Protein AF-A0A2D5UZI8-F1 (afdb_monomer_lite)

Radius of gyration: 13.29 Å; chains: 1; bounding box: 29×23×36 Å

Secondary structure (DSSP, 8-state):
-----B-TTT-PBEEEEEEEEEETTEEEEEEEEEEETTT--EE--HHHHHHHHHHHHHTT-----

Structure (mmCIF, N/CA/C/O backbone):
data_AF-A0A2D5UZI8-F1
#
_entry.id   AF-A0A2D5UZI8-F1
#
loop_
_atom_site.group_PDB
_atom_site.id
_atom_site.type_symbol
_atom_site.label_atom_id
_atom_site.label_alt_id
_atom_site.label_comp_id
_atom_site.label_asym_id
_atom_site.label_entity_id
_atom_site.label_seq_id
_atom_site.pdbx_PDB_ins_code
_atom_site.Cartn_x
_atom_site.Cartn_y
_atom_site.Cartn_z
_atom_site.occupancy
_atom_site.B_iso_or_equiv
_atom_site.auth_seq_id
_atom_site.auth_comp_id
_atom_site.auth_asym_id
_atom_site.auth_atom_id
_atom_site.pdbx_PDB_model_num
ATOM 1 N N . MET A 1 1 ? 11.072 13.951 -11.336 1.00 43.44 1 MET A N 1
ATOM 2 C CA . MET A 1 1 ? 11.622 12.608 -11.042 1.00 43.44 1 MET A CA 1
ATOM 3 C C . MET A 1 1 ? 11.214 11.680 -12.180 1.00 43.44 1 MET A C 1
ATOM 5 O O . MET A 1 1 ? 10.022 11.456 -12.355 1.00 43.44 1 MET A O 1
ATOM 9 N N . ASN A 1 2 ? 12.158 11.240 -13.021 1.00 39.50 2 ASN A N 1
ATOM 10 C CA . ASN A 1 2 ? 11.859 10.386 -14.177 1.00 39.50 2 ASN A CA 1
ATOM 11 C C . ASN A 1 2 ? 11.792 8.911 -13.751 1.00 39.50 2 ASN A C 1
ATOM 13 O O . ASN A 1 2 ? 12.799 8.299 -13.410 1.00 39.50 2 ASN A O 1
ATOM 17 N N . LYS A 1 3 ? 10.552 8.411 -13.760 1.00 44.69 3 LYS A N 1
ATOM 18 C CA . LYS A 1 3 ? 10.039 7.068 -13.466 1.00 44.69 3 LYS A CA 1
ATOM 19 C C . LYS A 1 3 ? 10.875 5.913 -14.040 1.00 44.69 3 LYS A C 1
ATOM 21 O O . LYS A 1 3 ? 10.732 5.549 -15.204 1.00 44.69 3 LYS A O 1
ATOM 26 N N . LYS A 1 4 ? 11.591 5.214 -13.168 1.00 50.88 4 LYS A N 1
ATOM 27 C CA . LYS A 1 4 ? 11.441 3.759 -13.078 1.00 50.88 4 LYS A CA 1
ATOM 28 C C . LYS A 1 4 ? 10.906 3.505 -11.676 1.00 50.88 4 LYS A C 1
ATOM 30 O O . LYS A 1 4 ? 11.610 3.759 -10.710 1.00 50.88 4 LYS A O 1
ATOM 35 N N . GLU A 1 5 ? 9.627 3.150 -11.577 1.00 68.81 5 GLU A N 1
ATOM 36 C CA . GLU A 1 5 ? 8.967 2.737 -10.330 1.00 68.81 5 GLU A CA 1
ATOM 37 C C . GLU A 1 5 ? 9.575 1.380 -9.924 1.00 68.81 5 GLU A C 1
ATOM 39 O O . GLU A 1 5 ? 8.998 0.329 -10.186 1.00 68.81 5 GLU A O 1
ATOM 44 N N . GLY A 1 6 ? 10.825 1.399 -9.459 1.00 81.25 6 GLY A N 1
ATOM 45 C CA . GLY A 1 6 ? 11.528 0.244 -8.914 1.00 81.25 6 GLY A CA 1
ATOM 46 C C . GLY A 1 6 ? 11.130 0.045 -7.457 1.00 81.25 6 GLY A C 1
ATOM 47 O O . GLY A 1 6 ? 10.882 1.016 -6.747 1.00 81.25 6 GLY A O 1
ATOM 48 N N . CYS A 1 7 ? 11.031 -1.208 -7.037 1.00 87.94 7 CYS A N 1
ATOM 49 C CA . CYS A 1 7 ? 10.774 -1.586 -5.662 1.00 87.94 7 CYS A CA 1
ATOM 50 C C . CYS A 1 7 ? 11.989 -1.221 -4.819 1.00 87.94 7 CYS A C 1
ATOM 52 O O . CYS A 1 7 ? 13.106 -1.585 -5.173 1.00 87.94 7 CYS A O 1
ATOM 54 N N . TRP A 1 8 ? 11.769 -0.536 -3.701 1.00 87.81 8 TRP A N 1
ATOM 55 C CA . TRP A 1 8 ? 12.857 -0.108 -2.829 1.00 87.81 8 TRP A CA 1
ATOM 56 C C . TRP A 1 8 ? 13.500 -1.268 -2.049 1.00 87.81 8 TRP A C 1
ATOM 58 O O . TRP A 1 8 ? 14.622 -1.110 -1.583 1.00 87.81 8 TRP A O 1
ATOM 68 N N . GLU A 1 9 ? 12.840 -2.430 -1.967 1.00 91.38 9 GLU A N 1
ATOM 69 C CA . GLU A 1 9 ? 13.379 -3.626 -1.296 1.00 91.38 9 GLU A CA 1
ATOM 70 C C . GLU A 1 9 ? 14.209 -4.535 -2.215 1.00 91.38 9 GLU A C 1
ATOM 72 O O . GLU A 1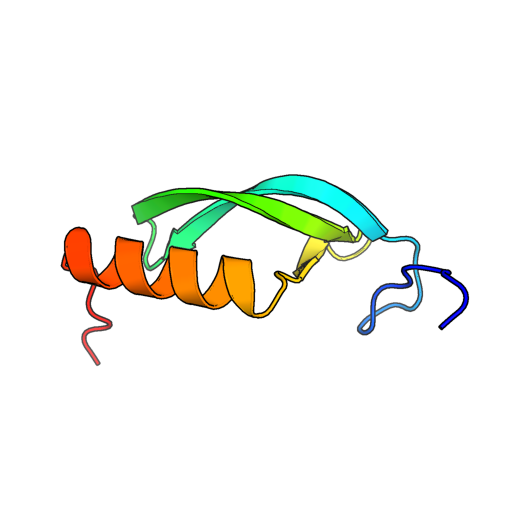 9 ? 15.145 -5.187 -1.760 1.00 91.38 9 GLU A O 1
ATOM 77 N N . CYS A 1 10 ? 13.851 -4.639 -3.501 1.00 91.44 10 CYS A N 1
ATOM 78 C CA . CYS A 1 10 ? 14.449 -5.630 -4.411 1.00 91.44 10 CYS A CA 1
ATOM 79 C C . CYS A 1 10 ? 14.804 -5.092 -5.805 1.00 91.44 10 CYS A C 1
ATOM 81 O O . CYS A 1 10 ? 15.033 -5.879 -6.725 1.00 91.44 10 CYS A O 1
ATOM 83 N N . ASP A 1 11 ? 14.773 -3.768 -5.994 1.00 89.25 11 ASP A N 1
ATOM 84 C CA . ASP A 1 11 ? 15.113 -3.047 -7.233 1.00 89.25 11 ASP A CA 1
ATOM 85 C C . ASP A 1 11 ? 14.352 -3.500 -8.500 1.00 89.25 11 ASP A C 1
ATOM 87 O O . ASP A 1 11 ? 14.668 -3.108 -9.628 1.00 89.25 11 ASP A O 1
ATOM 91 N N . THR A 1 12 ? 13.298 -4.302 -8.333 1.00 89.94 12 THR A N 1
ATOM 92 C CA . THR A 1 12 ? 12.497 -4.864 -9.428 1.00 89.94 12 THR A CA 1
ATOM 93 C C . THR A 1 12 ? 11.324 -3.953 -9.787 1.00 89.94 12 THR A C 1
ATOM 95 O O . THR A 1 12 ? 10.959 -3.043 -9.052 1.00 89.94 12 THR A O 1
ATOM 98 N N . LYS A 1 13 ? 10.713 -4.155 -10.956 1.00 90.38 13 LYS A N 1
ATOM 99 C CA . LYS A 1 13 ? 9.604 -3.333 -11.446 1.00 90.38 13 LYS A CA 1
ATOM 100 C C . LYS A 1 13 ? 8.370 -3.417 -10.538 1.00 90.38 13 LYS A C 1
ATOM 102 O O . LYS A 1 13 ? 7.850 -4.499 -10.272 1.00 90.38 13 LYS A O 1
ATOM 107 N N . MET A 1 14 ? 7.833 -2.252 -10.197 1.00 92.62 14 MET A N 1
ATOM 108 C CA . MET A 1 14 ? 6.524 -2.108 -9.575 1.00 92.62 14 MET A CA 1
ATOM 109 C C . MET A 1 14 ? 5.430 -1.876 -10.614 1.00 92.62 14 MET A C 1
ATOM 111 O O . MET A 1 14 ? 5.655 -1.287 -11.677 1.00 92.62 14 MET A O 1
ATOM 115 N N . VAL A 1 15 ? 4.222 -2.327 -10.295 1.00 93.19 15 VAL A N 1
ATOM 116 C CA . VAL A 1 15 ? 3.020 -2.109 -11.101 1.00 93.19 15 VAL A CA 1
ATOM 117 C C . VAL A 1 15 ? 1.949 -1.408 -10.278 1.00 93.19 15 VAL A C 1
ATOM 119 O O . VAL A 1 15 ? 1.879 -1.584 -9.069 1.00 93.19 15 VAL A O 1
ATOM 122 N N . ARG A 1 16 ? 1.103 -0.605 -10.926 1.00 92.38 16 ARG A N 1
ATOM 123 C CA . ARG A 1 16 ? -0.056 0.012 -10.268 1.00 92.38 16 ARG A CA 1
ATOM 124 C C . ARG A 1 16 ? -1.224 -0.958 -10.267 1.00 92.38 16 ARG A C 1
ATOM 126 O O . ARG A 1 16 ? -1.667 -1.356 -11.342 1.00 92.38 16 ARG A O 1
ATOM 133 N N . GLU A 1 17 ? -1.737 -1.286 -9.089 1.00 93.94 17 GLU A N 1
ATOM 134 C CA . GLU A 1 17 ? -2.871 -2.195 -8.908 1.00 93.94 17 GLU A CA 1
ATOM 135 C C . GLU A 1 17 ? -3.772 -1.728 -7.757 1.00 93.94 17 GLU A C 1
ATOM 137 O O . GLU A 1 17 ? -3.369 -0.923 -6.918 1.00 93.94 17 GLU A O 1
ATOM 142 N N . ASN A 1 18 ? -5.015 -2.214 -7.735 1.00 95.12 18 ASN A N 1
ATOM 143 C CA . ASN A 1 18 ? -5.912 -2.019 -6.597 1.00 95.12 18 ASN A CA 1
ATOM 144 C C . ASN A 1 18 ? -5.672 -3.136 -5.581 1.00 95.12 18 ASN A C 1
ATOM 146 O O . ASN A 1 18 ? -6.067 -4.280 -5.813 1.00 95.12 18 ASN A O 1
ATOM 150 N N . VAL A 1 19 ? -5.043 -2.783 -4.469 1.00 94.50 19 VAL A N 1
ATOM 151 C CA . VAL A 1 19 ? -4.626 -3.695 -3.406 1.00 94.50 19 VAL A CA 1
ATOM 152 C C . VAL A 1 19 ? -5.697 -3.754 -2.328 1.00 94.50 19 VAL A C 1
ATOM 154 O O . VAL A 1 19 ? -6.170 -2.710 -1.881 1.00 94.50 19 VAL A O 1
ATOM 157 N N . ASP A 1 20 ? -6.090 -4.959 -1.914 1.00 95.19 20 ASP A N 1
ATOM 158 C CA . ASP A 1 20 ? -6.971 -5.147 -0.758 1.00 95.19 20 ASP A CA 1
ATOM 159 C C . ASP A 1 20 ? -6.163 -5.018 0.535 1.00 95.19 20 ASP A C 1
ATOM 161 O O . ASP A 1 20 ? -5.525 -5.968 0.985 1.00 95.19 20 ASP A O 1
ATOM 165 N N . TYR A 1 21 ? -6.177 -3.823 1.123 1.00 93.75 21 TYR A N 1
ATOM 166 C CA . TYR A 1 21 ? -5.475 -3.566 2.369 1.00 93.75 21 TYR A CA 1
ATOM 167 C C . TYR A 1 21 ? -6.257 -4.191 3.523 1.00 93.75 21 TYR A C 1
ATOM 169 O O . TYR A 1 21 ? -7.411 -3.829 3.784 1.00 93.75 21 TYR A O 1
ATOM 177 N N . SER A 1 22 ? -5.618 -5.107 4.244 1.00 91.75 22 SER A N 1
ATOM 178 C CA . SER A 1 22 ? -6.184 -5.742 5.431 1.00 91.75 22 SER A CA 1
ATOM 179 C C . SER A 1 22 ? -5.328 -5.458 6.658 1.00 91.75 22 SER A C 1
ATOM 181 O O . SER A 1 22 ? -4.104 -5.407 6.585 1.00 91.75 22 SER A O 1
ATOM 183 N N . LEU A 1 23 ? -5.981 -5.262 7.802 1.00 88.94 23 LEU A N 1
ATOM 184 C CA . LEU A 1 23 ? -5.321 -5.046 9.083 1.00 88.94 23 LEU A CA 1
ATOM 185 C C . LEU A 1 23 ? -5.921 -6.013 10.105 1.00 88.94 23 LEU A C 1
ATOM 187 O O . LEU A 1 23 ? -7.141 -6.094 10.239 1.00 88.94 23 LEU A O 1
ATOM 191 N N . TYR A 1 24 ? -5.068 -6.784 10.786 1.00 87.88 24 TYR A N 1
ATOM 192 C CA . TYR A 1 24 ? -5.479 -7.859 11.705 1.00 87.88 24 TYR A CA 1
ATOM 193 C C . TYR A 1 24 ? -6.469 -8.866 11.083 1.00 87.88 24 TYR A C 1
ATOM 195 O O . TYR A 1 24 ? -7.397 -9.330 11.738 1.00 87.88 24 TYR A O 1
ATOM 203 N N . GLY A 1 25 ? -6.301 -9.178 9.793 1.00 87.75 25 GLY A N 1
ATOM 204 C CA . GLY A 1 25 ? -7.187 -10.088 9.056 1.00 87.75 25 GLY A CA 1
ATOM 205 C C . GLY A 1 25 ? -8.538 -9.487 8.646 1.00 87.75 25 GLY A C 1
ATOM 206 O O . GLY A 1 25 ? -9.342 -10.177 8.022 1.00 87.75 25 GLY A O 1
ATOM 207 N N . VAL A 1 26 ? -8.798 -8.210 8.945 1.00 88.00 26 VAL A N 1
ATOM 208 C CA . VAL A 1 26 ? -10.007 -7.496 8.514 1.00 88.00 26 VAL A CA 1
ATOM 209 C C . VAL A 1 26 ? -9.684 -6.642 7.293 1.00 88.00 26 VAL A C 1
ATOM 211 O O . VAL A 1 26 ? -8.835 -5.753 7.362 1.00 88.00 26 VAL A O 1
ATOM 214 N N . SER A 1 27 ? -10.384 -6.870 6.176 1.00 92.44 27 SER A N 1
ATOM 215 C CA . SER A 1 27 ? -10.272 -6.004 4.994 1.00 92.44 27 SER A CA 1
ATOM 216 C C . SER A 1 27 ? -10.746 -4.584 5.330 1.00 92.44 27 SER A C 1
ATOM 218 O O . SER A 1 27 ? -11.901 -4.337 5.712 1.00 92.44 27 SER A O 1
ATOM 220 N N . VAL A 1 28 ? -9.834 -3.625 5.189 1.00 92.44 28 VAL A N 1
ATOM 221 C CA . VAL A 1 28 ? -10.104 -2.189 5.313 1.00 92.44 28 VAL A CA 1
ATOM 222 C C . VAL A 1 28 ? -10.749 -1.691 4.022 1.00 92.44 28 VAL A C 1
ATOM 224 O O . VAL A 1 28 ? -11.719 -0.930 4.072 1.00 92.44 28 VAL A O 1
ATOM 227 N N . GLY A 1 29 ? -10.269 -2.179 2.879 1.00 94.12 29 GLY A N 1
ATOM 228 C CA . GLY A 1 29 ? -10.813 -1.908 1.555 1.00 94.12 29 GLY A CA 1
ATOM 229 C C . GLY A 1 29 ? -9.753 -2.034 0.464 1.00 94.12 29 GLY A C 1
ATOM 230 O O . GLY A 1 29 ? -8.590 -2.313 0.740 1.00 94.12 29 GLY A O 1
ATOM 231 N N . LYS A 1 30 ? -10.161 -1.781 -0.784 1.00 96.19 30 LYS A N 1
ATOM 232 C CA . LYS A 1 30 ? -9.260 -1.782 -1.940 1.00 96.19 30 LYS A CA 1
ATOM 233 C C . LYS A 1 30 ? -8.783 -0.375 -2.268 1.00 96.19 30 LYS A C 1
ATOM 235 O O . LYS A 1 30 ? -9.617 0.520 -2.402 1.00 96.19 30 LYS A O 1
ATOM 240 N N . PHE A 1 31 ? -7.476 -0.203 -2.434 1.00 95.69 31 PHE A N 1
ATOM 241 C CA . PHE A 1 31 ? -6.853 1.094 -2.681 1.00 95.69 31 PHE A CA 1
ATOM 242 C C . PHE A 1 31 ? -5.825 1.014 -3.814 1.00 95.69 31 PHE A C 1
ATOM 244 O O . PHE A 1 31 ? -5.151 -0.009 -3.949 1.00 95.69 31 PHE A O 1
ATOM 251 N N . PRO A 1 32 ? -5.669 2.075 -4.623 1.00 95.19 32 PRO A N 1
ATOM 252 C CA . PRO A 1 32 ? -4.625 2.117 -5.634 1.00 95.19 32 PRO A CA 1
ATOM 253 C C . PRO A 1 32 ? -3.245 2.199 -4.965 1.00 95.19 32 PRO A C 1
ATOM 255 O O . PRO A 1 32 ? -2.957 3.133 -4.216 1.00 95.19 32 PRO A O 1
ATOM 258 N N . GLY A 1 33 ? -2.383 1.232 -5.269 1.00 94.00 33 GLY A N 1
ATOM 259 C CA . GLY A 1 33 ? -1.019 1.133 -4.754 1.00 94.00 33 GLY A CA 1
ATOM 260 C C . GLY A 1 33 ? -0.035 0.676 -5.828 1.00 94.00 33 GLY A C 1
ATOM 261 O O . GLY A 1 33 ? -0.422 0.258 -6.923 1.00 94.00 33 GLY A O 1
ATOM 262 N N . LEU A 1 34 ? 1.253 0.794 -5.524 1.00 93.81 34 LEU A N 1
ATOM 263 C CA . LEU A 1 34 ? 2.322 0.166 -6.289 1.00 93.81 34 LEU A CA 1
ATOM 264 C C . LEU A 1 34 ? 2.652 -1.179 -5.652 1.00 93.81 34 LEU A C 1
ATOM 266 O O . LEU A 1 34 ? 2.977 -1.219 -4.473 1.00 93.81 34 LEU A O 1
ATOM 270 N N . VAL A 1 35 ? 2.610 -2.252 -6.434 1.00 94.06 35 VAL A N 1
ATOM 271 C CA . VAL A 1 35 ? 2.932 -3.610 -5.985 1.00 94.06 35 VAL A CA 1
ATOM 272 C C . VAL A 1 35 ? 4.153 -4.108 -6.741 1.00 94.06 35 VAL A C 1
ATOM 274 O O . VAL A 1 35 ? 4.205 -4.043 -7.975 1.00 94.06 35 VAL A O 1
ATOM 277 N N . CYS A 1 36 ? 5.151 -4.603 -6.017 1.00 93.31 36 CYS A N 1
ATOM 278 C CA . CYS A 1 36 ? 6.265 -5.312 -6.629 1.00 93.31 36 CYS A CA 1
ATOM 279 C C . CYS A 1 36 ? 5.822 -6.713 -7.070 1.00 93.31 36 CYS A C 1
ATOM 281 O O . CYS A 1 36 ? 5.274 -7.470 -6.277 1.00 93.31 36 CYS A O 1
ATOM 283 N N . LYS A 1 37 ? 6.083 -7.098 -8.324 1.00 90.31 37 LYS A N 1
ATOM 284 C CA . LYS A 1 37 ? 5.741 -8.450 -8.808 1.00 90.31 37 LYS A CA 1
ATOM 285 C C . LYS A 1 37 ? 6.681 -9.557 -8.323 1.00 90.31 37 LYS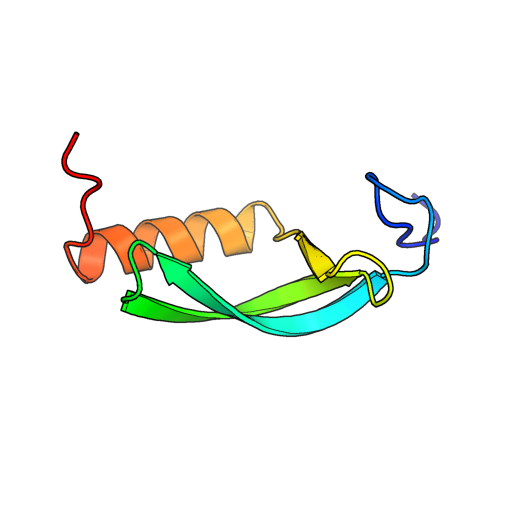 A C 1
ATOM 287 O O . LYS A 1 37 ? 6.352 -10.720 -8.513 1.00 90.31 37 LYS A O 1
ATOM 292 N N . GLU A 1 38 ? 7.814 -9.193 -7.729 1.00 93.38 38 GLU A N 1
ATOM 293 C CA . GLU A 1 38 ? 8.828 -10.141 -7.259 1.00 93.38 38 GLU A CA 1
ATOM 294 C C . GLU A 1 38 ? 8.674 -10.419 -5.759 1.00 93.38 38 GLU A C 1
ATOM 296 O O . GLU A 1 38 ? 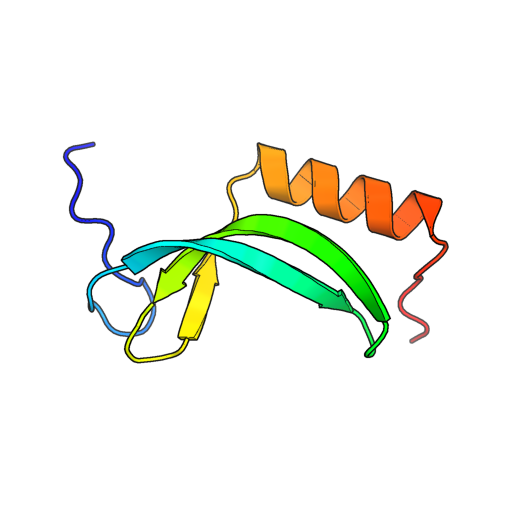8.425 -11.549 -5.351 1.00 93.38 38 GLU A O 1
ATOM 301 N N . CYS A 1 39 ? 8.776 -9.377 -4.927 1.00 93.62 39 CYS A N 1
ATOM 302 C CA . CYS A 1 39 ? 8.700 -9.507 -3.469 1.00 93.62 39 CYS A CA 1
ATOM 303 C C . CYS A 1 39 ? 7.306 -9.235 -2.885 1.00 93.62 39 CYS A C 1
ATOM 305 O O . CYS A 1 39 ? 7.122 -9.404 -1.686 1.00 93.62 39 CYS A O 1
ATOM 307 N N . HIS A 1 40 ? 6.339 -8.816 -3.710 1.00 91.94 40 HIS A N 1
ATOM 308 C CA . HIS A 1 40 ? 4.982 -8.434 -3.293 1.00 91.94 40 HIS A CA 1
ATOM 309 C C . HIS A 1 40 ? 4.891 -7.229 -2.351 1.00 91.94 40 HIS A C 1
ATOM 311 O O . HIS A 1 40 ? 3.831 -6.991 -1.786 1.00 91.94 40 HIS A O 1
ATOM 317 N N . GLU A 1 41 ? 5.956 -6.434 -2.228 1.00 93.06 41 GLU A N 1
ATOM 318 C CA . GLU A 1 41 ? 5.921 -5.213 -1.424 1.00 93.06 41 GLU A CA 1
ATOM 319 C C . GLU A 1 41 ? 4.935 -4.189 -2.002 1.00 93.06 41 GLU A C 1
ATOM 321 O O . GLU A 1 41 ? 4.887 -3.960 -3.221 1.00 93.06 41 GLU A O 1
ATOM 326 N N . GLU A 1 42 ? 4.175 -3.555 -1.113 1.00 93.62 42 GLU A N 1
ATOM 327 C CA . GLU A 1 42 ? 3.085 -2.643 -1.435 1.00 93.62 42 GLU A CA 1
ATOM 3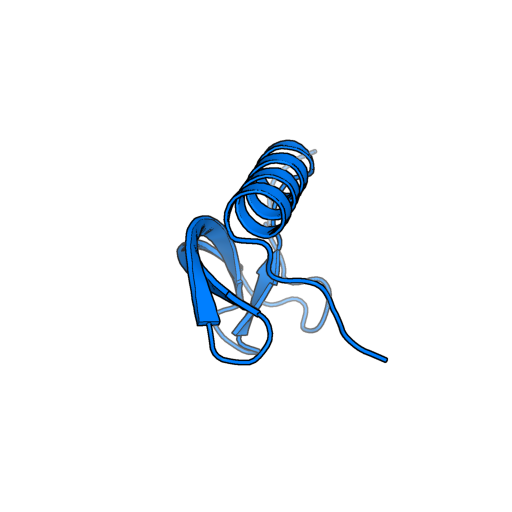28 C C . GLU A 1 42 ? 3.416 -1.230 -0.960 1.00 93.62 42 GLU A C 1
ATOM 330 O O . GLU A 1 42 ? 3.728 -0.997 0.205 1.00 93.62 42 GLU A O 1
ATOM 335 N N . TYR A 1 43 ? 3.295 -0.252 -1.852 1.00 92.69 43 TYR A N 1
ATOM 336 C CA . TYR A 1 43 ? 3.553 1.146 -1.532 1.00 92.69 43 TYR A CA 1
ATOM 337 C C . TYR A 1 43 ? 2.346 1.991 -1.893 1.00 92.69 43 TYR A C 1
ATOM 339 O O . TYR A 1 43 ? 1.874 2.013 -3.035 1.00 92.69 43 TYR A O 1
ATOM 347 N N . PHE A 1 44 ? 1.878 2.743 -0.908 1.00 93.69 44 PHE A N 1
ATOM 348 C CA . PHE A 1 44 ? 0.766 3.667 -1.044 1.00 93.69 44 PHE A CA 1
ATOM 349 C C . PHE A 1 44 ? 1.290 5.100 -1.008 1.00 93.69 44 PHE A C 1
ATOM 351 O O . PHE A 1 44 ? 2.248 5.413 -0.301 1.00 93.69 44 PHE A O 1
ATOM 358 N N . SER A 1 45 ? 0.670 5.995 -1.778 1.00 92.75 45 SER A N 1
ATOM 359 C CA . SER A 1 45 ? 0.987 7.421 -1.669 1.00 92.75 45 SER A CA 1
ATOM 360 C C . SER A 1 45 ? 0.568 7.955 -0.297 1.00 92.75 45 SER A C 1
ATOM 362 O O . SER A 1 45 ? -0.230 7.339 0.413 1.00 92.75 45 SER A O 1
ATOM 364 N N . GLU A 1 46 ? 1.069 9.132 0.075 1.00 94.50 46 GLU A N 1
ATOM 365 C CA . GLU A 1 46 ? 0.668 9.776 1.329 1.00 94.50 46 GLU A CA 1
ATOM 366 C C . GLU A 1 46 ? -0.852 10.025 1.389 1.00 94.50 46 GLU A C 1
ATOM 368 O O . GLU A 1 46 ? -1.477 9.807 2.424 1.00 94.50 46 GLU A O 1
ATOM 373 N N . GLU A 1 47 ? -1.464 10.414 0.266 1.00 95.44 47 GLU A N 1
ATOM 374 C CA . GLU A 1 47 ? -2.915 10.612 0.153 1.00 95.44 47 GLU A CA 1
ATOM 375 C C . GLU A 1 47 ? -3.689 9.319 0.436 1.00 95.44 47 GLU A C 1
ATOM 377 O O . GLU A 1 47 ? -4.576 9.303 1.291 1.00 95.44 47 GLU A O 1
ATOM 382 N N . ILE A 1 48 ? -3.299 8.215 -0.206 1.00 95.12 48 ILE A N 1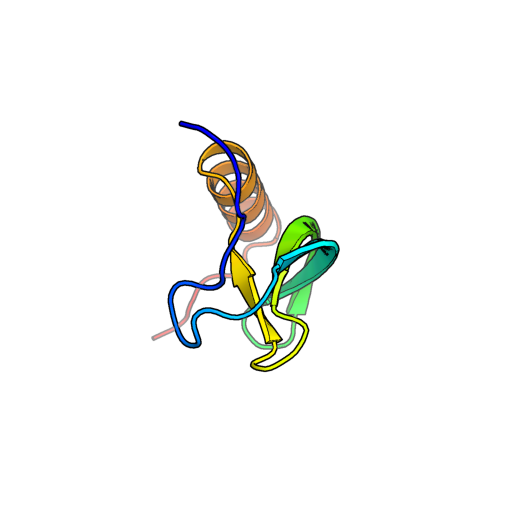
ATOM 383 C CA . ILE A 1 48 ? -3.943 6.912 -0.006 1.00 95.12 48 ILE A CA 1
ATOM 384 C C . ILE A 1 48 ? -3.696 6.384 1.410 1.00 95.12 48 ILE A C 1
ATOM 386 O O . ILE A 1 48 ? -4.606 5.853 2.039 1.00 95.12 48 ILE A O 1
ATOM 390 N N . SER A 1 49 ? -2.506 6.603 1.971 1.00 94.44 49 SER A N 1
ATOM 391 C CA . SER A 1 49 ? -2.193 6.228 3.357 1.00 94.44 49 SER A CA 1
ATOM 392 C C . SER A 1 49 ? -3.087 6.962 4.366 1.00 94.44 49 SER A C 1
ATOM 394 O O . SER A 1 49 ? -3.542 6.374 5.355 1.00 94.44 49 SER A O 1
ATOM 396 N N . ARG A 1 50 ? -3.400 8.241 4.109 1.00 95.94 50 ARG A N 1
ATOM 397 C CA . ARG A 1 50 ? -4.374 9.006 4.906 1.00 95.94 50 ARG A CA 1
ATOM 398 C C . ARG A 1 50 ? -5.790 8.449 4.743 1.00 95.94 50 ARG A C 1
ATOM 400 O O . ARG A 1 50 ? -6.495 8.328 5.744 1.00 95.94 50 ARG A O 1
ATOM 407 N N . GLU A 1 51 ? -6.195 8.070 3.528 1.00 95.31 51 GLU A N 1
ATOM 408 C CA . GLU A 1 51 ? -7.499 7.434 3.280 1.00 95.31 51 GLU A CA 1
ATOM 409 C C . GLU A 1 51 ? -7.632 6.101 4.033 1.00 95.31 51 GLU A C 1
ATOM 411 O O . GLU A 1 51 ? -8.610 5.899 4.754 1.00 95.31 51 GLU A O 1
ATOM 416 N N . ILE A 1 52 ? -6.624 5.227 3.938 1.00 94.06 52 ILE A N 1
ATOM 417 C CA . ILE A 1 52 ? -6.553 3.955 4.670 1.00 94.06 52 ILE A CA 1
ATOM 418 C C . ILE A 1 52 ? -6.698 4.210 6.173 1.00 94.06 52 ILE A C 1
ATOM 420 O O . ILE A 1 52 ? -7.543 3.601 6.828 1.00 94.06 52 ILE A O 1
ATOM 424 N N . THR A 1 53 ? -5.935 5.164 6.715 1.00 93.31 53 THR A N 1
ATOM 425 C CA . THR A 1 53 ? -5.986 5.529 8.140 1.00 93.31 53 THR A CA 1
ATOM 426 C C . THR A 1 53 ? -7.378 6.000 8.567 1.00 93.31 53 THR A C 1
ATOM 428 O O . THR A 1 53 ? -7.852 5.634 9.645 1.00 93.31 53 THR A O 1
ATOM 431 N N . ASN A 1 54 ? -8.054 6.799 7.740 1.00 93.56 54 ASN A N 1
ATOM 432 C CA . ASN A 1 54 ? -9.416 7.244 8.026 1.00 93.56 54 ASN A CA 1
ATOM 433 C C . ASN A 1 54 ? -10.399 6.068 8.007 1.00 93.56 54 ASN A C 1
ATOM 435 O O . ASN A 1 54 ? -11.145 5.915 8.972 1.00 93.56 54 ASN A O 1
ATOM 439 N N . LYS A 1 55 ? -10.320 5.163 7.019 1.00 92.75 55 LYS A N 1
ATOM 440 C CA . LYS A 1 55 ? -11.178 3.965 6.985 1.00 92.75 55 LYS A CA 1
ATOM 441 C C . LYS A 1 55 ? -10.932 3.025 8.161 1.00 92.75 55 LYS A C 1
ATOM 443 O O . LYS A 1 55 ? -11.880 2.460 8.698 1.00 92.75 55 LYS A O 1
ATOM 448 N N . ILE A 1 56 ? -9.682 2.871 8.599 1.00 91.50 56 ILE A N 1
ATOM 449 C CA . ILE A 1 56 ? -9.334 2.111 9.810 1.00 91.50 56 ILE A CA 1
ATOM 450 C C . ILE A 1 56 ? -10.046 2.711 11.032 1.00 91.50 56 ILE A C 1
ATOM 452 O O . ILE A 1 56 ? -10.672 1.975 11.799 1.00 91.50 56 ILE A O 1
ATOM 456 N N . LYS A 1 57 ? -10.008 4.045 11.186 1.00 89.06 57 LYS A N 1
ATOM 457 C CA . LYS A 1 57 ? -10.701 4.761 12.272 1.00 89.06 57 LYS A CA 1
ATOM 458 C C . LYS A 1 57 ? -12.220 4.609 12.187 1.00 89.06 57 LYS A C 1
ATOM 460 O O . LYS A 1 57 ? -12.838 4.334 13.211 1.00 89.06 57 LYS A O 1
ATOM 465 N N . GLU A 1 58 ? -12.804 4.752 10.999 1.00 89.06 58 GLU A N 1
ATOM 466 C CA . GLU A 1 58 ? -14.248 4.596 10.765 1.00 89.06 58 GLU A CA 1
ATOM 467 C C . GLU A 1 58 ? -14.732 3.178 11.077 1.00 89.06 58 GLU A C 1
ATOM 469 O O . GLU A 1 58 ? -15.780 3.000 11.693 1.00 89.06 58 GLU A O 1
ATOM 474 N N . LYS A 1 59 ? -13.945 2.159 10.713 1.00 85.25 59 LYS A N 1
ATOM 475 C CA . LYS A 1 59 ? -14.241 0.755 11.032 1.00 85.25 59 LYS A CA 1
ATOM 476 C C . LYS A 1 59 ? -13.965 0.390 12.491 1.00 85.25 59 LYS A C 1
ATOM 478 O O . LYS A 1 59 ? -14.270 -0.727 12.900 1.00 85.25 59 LYS A O 1
ATOM 483 N N . GLY A 1 60 ? -13.362 1.290 13.267 1.00 83.88 60 GLY A N 1
ATOM 484 C CA . GLY A 1 60 ? -12.961 1.016 14.644 1.00 83.88 60 GLY A CA 1
ATOM 485 C C . GLY A 1 60 ? -11.875 -0.056 14.763 1.00 83.88 60 GLY A C 1
ATOM 486 O O . GLY A 1 60 ? -11.714 -0.626 15.841 1.00 83.88 60 GLY A O 1
ATOM 487 N N . ILE A 1 61 ? -11.121 -0.331 13.690 1.00 79.06 61 ILE A N 1
ATOM 488 C CA . ILE A 1 61 ? -10.000 -1.274 13.721 1.00 79.06 61 ILE A CA 1
ATOM 489 C C . ILE A 1 61 ? -8.868 -0.580 14.479 1.00 79.06 61 ILE A C 1
ATOM 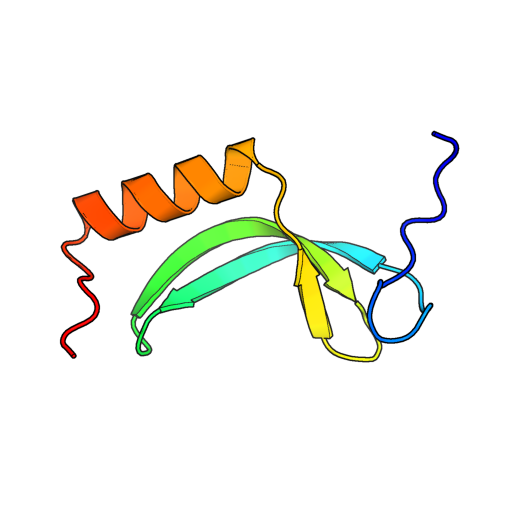491 O O . ILE A 1 61 ? -8.100 0.203 13.928 1.00 79.06 61 ILE A O 1
ATOM 495 N N . ARG A 1 62 ? -8.801 -0.798 15.789 1.00 69.00 62 ARG A N 1
ATOM 496 C CA . ARG A 1 62 ? -7.700 -0.321 16.626 1.00 69.00 62 ARG A CA 1
ATOM 497 C C . ARG A 1 62 ? -6.733 -1.470 16.837 1.00 69.00 62 ARG A C 1
ATOM 499 O O . ARG A 1 62 ? -7.159 -2.570 17.175 1.00 69.00 62 ARG A O 1
ATOM 506 N N . GLY A 1 63 ? -5.442 -1.202 16.666 1.00 58.91 63 GLY A N 1
ATOM 507 C CA . GLY A 1 63 ? -4.416 -2.104 17.165 1.00 58.91 63 GLY A CA 1
ATOM 508 C C . GLY A 1 63 ? -4.537 -2.190 18.676 1.00 58.91 63 GLY A C 1
ATOM 509 O O . GLY A 1 63 ? -4.229 -1.229 19.374 1.00 58.91 63 GLY A O 1
ATOM 510 N N . THR A 1 64 ? -5.060 -3.303 19.175 1.00 43.81 64 THR A N 1
ATOM 511 C CA . THR A 1 64 ? -4.943 -3.660 20.584 1.00 43.81 64 THR A CA 1
ATOM 512 C C . THR A 1 64 ? -3.554 -4.247 20.772 1.00 43.81 64 THR A C 1
ATOM 514 O O . THR A 1 64 ? -3.314 -5.389 20.381 1.00 43.81 64 THR A O 1
ATOM 517 N N . ASN A 1 65 ? -2.645 -3.452 21.323 1.00 41.25 65 ASN A N 1
ATOM 518 C CA . ASN A 1 65 ? -1.489 -3.963 22.043 1.00 41.25 65 ASN A CA 1
ATOM 519 C C . ASN A 1 65 ? -1.444 -3.262 23.398 1.00 41.25 65 ASN A C 1
ATOM 521 O O . ASN A 1 65 ? -1.617 -2.021 23.394 1.00 41.25 65 ASN A O 1
#

Foldseek 3Di:
DDDPCADPVPRAGWDWDFDQDDDPNHGLGTDTWTAGPPPRDTGDDPVRVVVSVVSCVVVVVDPDD

Sequence (65 aa):
MNKKEGCWECDTKMVRENVDYSLYGVSVGKFPGLVCKECHEEYFSEEISREITNKIKEKGIRGTN

pLDDT: mean 86.2, std 15.0, range [39.5, 96.19]